Protein AF-A0A838JYM8-F1 (afdb_monomer_lite)

Radius of gyration: 18.91 Å; chains: 1; bounding box: 60×29×49 Å

Sequence (92 aa):
MTTAQARQILGVPSSCDRAVVEAAFRRRARHSHPDHGGSVEQFRQVVEARQALSASSSPPLIVIHQPPWWRLILAALSARLRMQRAATPRVH

pLDDT: mean 70.02, std 18.32, range [37.5, 92.94]

Foldseek 3Di:
DALVVLCVLLVHDPPDDLVSLVVSLVVQLVCQDVVNVHDPVSNVSSVVSNVNNCVVPPDDPDPPPPVDPCVVVVVVVVPPPPPDPPDDDDDD

Structure (mmCIF, N/CA/C/O backbone):
data_AF-A0A838JYM8-F1
#
_entry.id   AF-A0A838JYM8-F1
#
loop_
_atom_site.group_PDB
_atom_site.id
_atom_site.type_symbol
_atom_site.label_atom_id
_atom_site.label_alt_id
_atom_site.label_comp_id
_atom_site.label_asym_id
_atom_site.label_entity_id
_atom_site.label_seq_id
_atom_site.pdbx_PDB_ins_code
_atom_site.Cartn_x
_atom_site.Cartn_y
_atom_site.Cartn_z
_atom_site.occupancy
_atom_site.B_iso_or_equiv
_atom_site.auth_seq_id
_atom_site.auth_comp_id
_atom_site.auth_asym_id
_atom_site.auth_atom_id
_atom_site.pdbx_PDB_model_num
ATOM 1 N N . MET A 1 1 ? -1.388 12.073 4.753 1.00 76.06 1 MET A N 1
ATOM 2 C CA . MET A 1 1 ? -2.568 11.541 4.036 1.00 76.06 1 MET A CA 1
ATOM 3 C C . MET A 1 1 ? -3.625 11.117 5.044 1.00 76.06 1 MET A C 1
ATOM 5 O O . MET A 1 1 ? -3.266 10.486 6.030 1.00 76.06 1 MET A O 1
ATOM 9 N N . THR A 1 2 ? -4.897 11.466 4.824 1.00 91.19 2 THR A N 1
ATOM 10 C CA . THR A 1 2 ? -6.005 11.029 5.695 1.00 91.19 2 THR A CA 1
ATOM 11 C C . THR A 1 2 ? -6.451 9.598 5.374 1.00 91.19 2 THR A C 1
ATOM 13 O O . THR A 1 2 ? -6.207 9.090 4.279 1.00 91.19 2 THR A O 1
ATOM 16 N N . THR A 1 3 ? -7.145 8.933 6.303 1.00 89.00 3 THR A N 1
ATOM 17 C CA . THR A 1 3 ? -7.705 7.587 6.070 1.00 89.0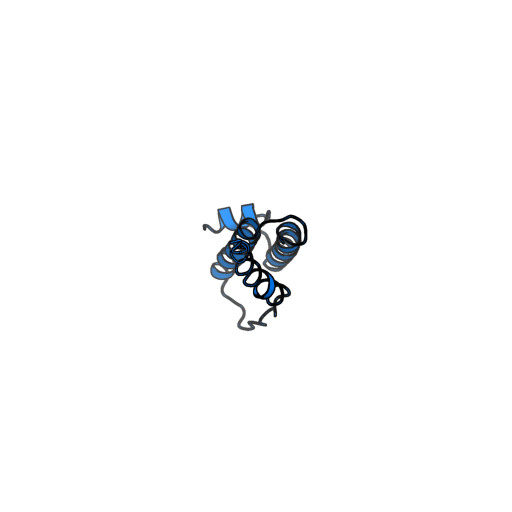0 3 THR A CA 1
ATOM 18 C C . THR A 1 3 ? -8.770 7.580 4.970 1.00 89.00 3 THR A C 1
ATOM 20 O O . THR A 1 3 ? -8.883 6.600 4.239 1.00 89.00 3 THR A O 1
ATOM 23 N N . ALA A 1 4 ? -9.533 8.663 4.800 1.00 88.81 4 ALA A N 1
ATOM 24 C CA . ALA A 1 4 ? -10.484 8.804 3.696 1.00 88.81 4 ALA A CA 1
ATOM 25 C C . ALA A 1 4 ? -9.769 8.881 2.334 1.00 88.81 4 ALA A C 1
ATOM 27 O O . ALA A 1 4 ? -10.101 8.122 1.424 1.00 88.81 4 ALA A O 1
ATOM 28 N N . GLN A 1 5 ? -8.725 9.711 2.225 1.00 90.94 5 GLN A N 1
ATOM 29 C CA . GLN A 1 5 ? -7.901 9.802 1.013 1.00 90.94 5 GLN A CA 1
ATOM 30 C C . GLN A 1 5 ? -7.213 8.473 0.697 1.00 90.94 5 GLN A C 1
ATOM 32 O O . GLN A 1 5 ? -7.229 8.021 -0.444 1.00 90.94 5 GLN A O 1
ATOM 37 N N . ALA A 1 6 ? -6.668 7.797 1.708 1.00 90.75 6 ALA A N 1
ATOM 38 C CA . ALA A 1 6 ? -6.033 6.496 1.535 1.00 90.75 6 ALA A CA 1
ATOM 39 C C . ALA A 1 6 ? -6.997 5.442 0.963 1.00 90.75 6 ALA A C 1
ATOM 41 O O . ALA A 1 6 ? -6.630 4.670 0.076 1.00 90.75 6 ALA A O 1
ATOM 42 N N . ARG A 1 7 ? -8.256 5.441 1.418 1.00 91.12 7 ARG A N 1
ATOM 43 C CA . ARG A 1 7 ? -9.306 4.566 0.878 1.00 91.12 7 ARG A CA 1
ATOM 44 C C . ARG A 1 7 ? -9.650 4.884 -0.568 1.00 91.12 7 ARG A C 1
ATOM 46 O O . ARG A 1 7 ? -9.795 3.958 -1.358 1.00 91.12 7 ARG A O 1
ATOM 53 N N . GLN A 1 8 ? -9.717 6.162 -0.939 1.00 92.94 8 GLN A N 1
ATOM 54 C CA . GLN A 1 8 ? -9.926 6.570 -2.332 1.00 92.94 8 GLN A CA 1
ATOM 55 C C . GLN A 1 8 ? -8.756 6.138 -3.222 1.00 92.94 8 GLN A C 1
ATOM 57 O O . GLN A 1 8 ? -8.974 5.532 -4.274 1.00 92.94 8 GLN A O 1
ATOM 62 N N . ILE A 1 9 ? -7.517 6.360 -2.766 1.00 91.25 9 ILE A N 1
ATOM 63 C CA . ILE A 1 9 ? -6.309 5.941 -3.484 1.00 91.25 9 ILE A CA 1
ATOM 64 C C . ILE A 1 9 ? -6.275 4.433 -3.652 1.00 91.25 9 ILE A C 1
ATOM 66 O O . ILE A 1 9 ? -5.880 3.994 -4.718 1.00 91.25 9 ILE A O 1
ATOM 70 N N . LEU A 1 10 ? -6.704 3.640 -2.667 1.00 89.25 10 LEU A N 1
ATOM 71 C CA . LEU A 1 10 ? -6.800 2.181 -2.782 1.00 89.25 10 LEU A CA 1
ATOM 72 C C . LEU A 1 10 ? -8.113 1.692 -3.403 1.00 89.25 10 LEU A C 1
ATOM 74 O O . LEU A 1 10 ? -8.210 0.513 -3.746 1.00 89.25 10 LEU A O 1
ATOM 78 N N . GLY A 1 11 ? -9.073 2.589 -3.647 1.00 92.31 11 GLY A N 1
ATOM 79 C CA . GLY A 1 11 ? -10.409 2.314 -4.182 1.00 92.31 11 GLY A CA 1
ATOM 80 C C . GLY A 1 11 ? -11.157 1.263 -3.376 1.00 92.31 11 GLY A C 1
ATOM 81 O O . GLY A 1 11 ? -11.684 0.315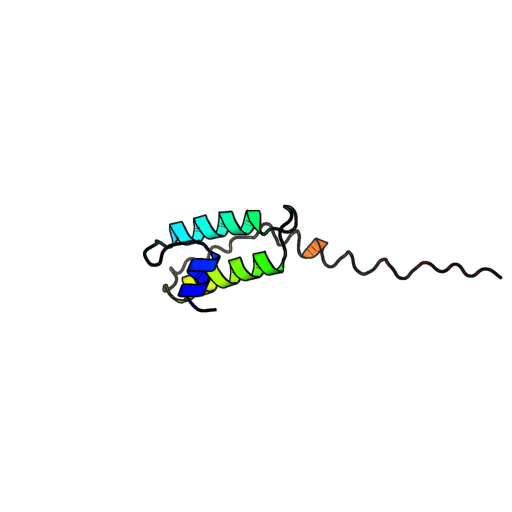 -3.953 1.00 92.31 11 GLY A O 1
ATOM 82 N N . VAL A 1 12 ? -11.133 1.405 -2.055 1.00 91.75 12 VAL A N 1
ATOM 83 C CA . VAL A 1 12 ? -11.827 0.523 -1.117 1.00 91.75 12 VAL A CA 1
ATOM 84 C C . VAL A 1 12 ? -12.857 1.318 -0.309 1.00 91.75 12 VAL A C 1
ATOM 86 O O . VAL A 1 12 ? -12.624 2.497 -0.031 1.00 91.75 12 VAL A O 1
ATOM 89 N N . PRO A 1 13 ? -13.999 0.716 0.066 1.00 88.75 13 PRO A N 1
ATOM 90 C CA . PRO A 1 13 ? -15.010 1.405 0.862 1.00 88.75 13 PRO A CA 1
ATOM 91 C C . PRO A 1 13 ? -14.556 1.617 2.316 1.00 88.75 13 PRO A C 1
ATOM 93 O O . PRO A 1 13 ? -13.603 1.004 2.793 1.00 88.75 13 PRO A O 1
ATOM 96 N N . SER A 1 14 ? -15.243 2.495 3.050 1.00 85.69 14 SER A N 1
ATOM 97 C CA . SER A 1 14 ? -14.940 2.782 4.463 1.00 85.69 14 SER A CA 1
ATOM 98 C C . SER A 1 14 ? -15.125 1.590 5.396 1.00 85.69 14 SER A C 1
ATOM 100 O O . SER A 1 14 ? -14.382 1.479 6.372 1.00 85.69 14 SER A O 1
ATOM 102 N N . SER A 1 15 ? -16.057 0.701 5.055 1.00 84.25 15 SER A N 1
ATOM 103 C CA . SER A 1 15 ? -16.438 -0.501 5.796 1.00 84.25 15 SER A CA 1
ATOM 104 C C . SER A 1 15 ? -15.638 -1.757 5.431 1.00 84.25 15 SER A C 1
ATOM 106 O O . SER A 1 15 ? -15.978 -2.837 5.900 1.00 84.25 15 SER A O 1
ATOM 108 N N . CYS A 1 16 ? -14.615 -1.667 4.571 1.00 81.81 16 CYS A N 1
ATOM 109 C CA . CYS A 1 16 ? -13.899 -2.861 4.130 1.00 81.81 16 CYS A CA 1
ATOM 110 C C . CYS A 1 16 ? -12.941 -3.417 5.190 1.00 81.81 16 CYS A C 1
ATOM 112 O O . CYS A 1 16 ? -12.218 -2.670 5.853 1.00 81.81 16 CYS A O 1
ATOM 114 N N . ASP A 1 17 ? -12.837 -4.743 5.235 1.00 84.38 17 ASP A N 1
ATOM 115 C CA . ASP A 1 17 ? -11.853 -5.427 6.064 1.00 84.38 17 ASP A CA 1
ATOM 116 C C . ASP A 1 17 ? -10.418 -5.230 5.578 1.00 84.38 17 ASP A C 1
ATOM 118 O O . ASP A 1 17 ? -10.132 -4.986 4.400 1.00 84.38 17 ASP A O 1
ATOM 122 N N . ARG A 1 18 ? -9.471 -5.452 6.493 1.00 83.00 18 ARG A N 1
ATOM 123 C CA . ARG A 1 18 ? -8.032 -5.401 6.209 1.00 83.00 18 ARG A CA 1
ATOM 124 C C . ARG A 1 18 ? -7.624 -6.309 5.044 1.00 83.00 18 ARG A C 1
ATOM 126 O O . ARG A 1 18 ? -6.769 -5.930 4.248 1.00 83.00 18 ARG A O 1
ATOM 133 N N . ALA A 1 19 ? -8.251 -7.476 4.900 1.00 83.75 19 ALA A N 1
ATOM 134 C CA . ALA A 1 19 ? -7.988 -8.386 3.785 1.00 83.75 19 ALA A CA 1
ATOM 135 C C . ALA A 1 19 ? -8.311 -7.745 2.421 1.00 83.75 19 ALA A C 1
ATOM 137 O O . ALA A 1 19 ? -7.554 -7.904 1.459 1.00 83.75 19 ALA A O 1
ATOM 138 N N . VAL A 1 20 ? -9.394 -6.965 2.352 1.00 87.75 20 VAL A N 1
ATOM 139 C CA . VAL A 1 20 ? -9.800 -6.224 1.150 1.00 87.75 20 VAL A CA 1
ATOM 140 C C . VAL A 1 20 ? -8.808 -5.100 0.857 1.00 87.75 20 VAL A C 1
ATOM 142 O O . VAL A 1 20 ? -8.413 -4.923 -0.296 1.00 87.75 20 VAL A O 1
ATOM 145 N N . VAL A 1 21 ? -8.337 -4.395 1.892 1.00 87.50 21 VAL A N 1
ATOM 146 C CA . VAL A 1 21 ? -7.285 -3.371 1.769 1.00 87.50 21 VAL A CA 1
ATOM 147 C C . VAL A 1 21 ? -6.003 -3.965 1.178 1.00 87.50 21 VAL A C 1
ATOM 149 O O . VAL A 1 21 ? -5.453 -3.412 0.227 1.00 87.50 21 VAL A O 1
ATOM 152 N N . GLU A 1 22 ? -5.546 -5.117 1.675 1.00 84.31 22 GLU A N 1
ATOM 153 C CA . GLU A 1 22 ? -4.334 -5.783 1.174 1.00 84.31 22 GLU A CA 1
ATOM 154 C C . GLU A 1 22 ? -4.509 -6.333 -0.252 1.00 84.31 22 GLU A C 1
ATOM 156 O O . GLU A 1 22 ? -3.590 -6.287 -1.074 1.00 84.31 22 GLU A O 1
ATOM 161 N N . ALA A 1 23 ? -5.694 -6.844 -0.597 1.00 85.50 23 ALA A N 1
ATOM 162 C CA . ALA A 1 23 ? -6.002 -7.256 -1.966 1.00 85.50 23 ALA A CA 1
ATOM 163 C C . ALA A 1 23 ? -5.988 -6.061 -2.936 1.00 85.50 23 ALA A C 1
ATOM 165 O O . ALA A 1 23 ? -5.391 -6.138 -4.015 1.00 85.50 23 ALA A O 1
ATOM 166 N N . ALA A 1 24 ? -6.593 -4.941 -2.536 1.00 88.75 24 AL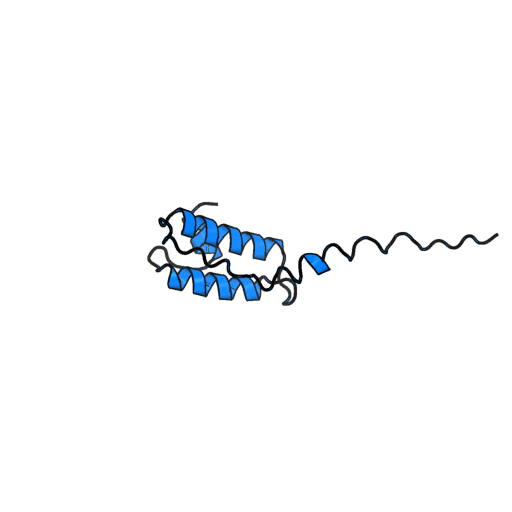A A N 1
ATOM 167 C CA . ALA A 1 24 ? -6.623 -3.714 -3.321 1.00 88.75 24 ALA A CA 1
ATOM 168 C C . ALA A 1 24 ? -5.229 -3.092 -3.480 1.00 88.75 24 ALA A C 1
ATOM 170 O O . ALA A 1 24 ? -4.871 -2.685 -4.588 1.00 88.75 24 ALA A O 1
ATOM 171 N N . PHE A 1 25 ? -4.424 -3.095 -2.413 1.00 85.12 25 PHE A N 1
ATOM 172 C CA . PHE A 1 25 ? -3.021 -2.691 -2.444 1.00 85.12 25 PHE A CA 1
ATOM 173 C C . PHE A 1 25 ? -2.235 -3.510 -3.466 1.00 85.12 25 PHE A C 1
ATOM 175 O O . PHE A 1 25 ? -1.640 -2.929 -4.366 1.00 85.12 25 PHE A O 1
ATOM 182 N N . ARG A 1 26 ? -2.295 -4.849 -3.409 1.00 85.12 26 ARG A N 1
ATOM 183 C CA . ARG A 1 26 ? -1.583 -5.719 -4.363 1.00 85.12 26 ARG A CA 1
ATOM 184 C C . ARG A 1 26 ? -1.988 -5.458 -5.811 1.00 85.12 26 ARG A C 1
ATOM 186 O O . ARG A 1 26 ? -1.134 -5.442 -6.692 1.00 85.12 26 ARG A O 1
ATOM 193 N N . ARG A 1 27 ? -3.281 -5.241 -6.073 1.00 86.19 27 ARG A N 1
ATOM 194 C CA . ARG A 1 27 ? -3.771 -4.919 -7.420 1.00 86.19 27 ARG A CA 1
ATOM 195 C C . ARG A 1 27 ? -3.201 -3.593 -7.919 1.00 86.19 27 ARG A C 1
ATOM 197 O O . ARG A 1 27 ? -2.680 -3.542 -9.026 1.00 86.19 27 ARG A O 1
ATOM 204 N N . ARG A 1 28 ? -3.270 -2.542 -7.100 1.00 86.44 28 ARG A N 1
ATOM 205 C CA . ARG A 1 28 ? -2.773 -1.213 -7.473 1.00 86.44 28 ARG A CA 1
ATOM 206 C C . ARG A 1 28 ? -1.262 -1.149 -7.583 1.00 86.44 28 ARG A C 1
ATOM 208 O O . ARG A 1 28 ? -0.783 -0.576 -8.544 1.00 86.44 28 ARG A O 1
ATOM 215 N N . ALA A 1 29 ? -0.544 -1.792 -6.670 1.00 82.38 29 ALA A N 1
ATOM 216 C CA . ALA A 1 29 ? 0.908 -1.895 -6.691 1.00 82.38 29 ALA A CA 1
ATOM 217 C C . ALA A 1 29 ? 1.427 -2.507 -8.001 1.00 82.38 29 ALA A C 1
ATOM 219 O O . ALA A 1 29 ? 2.432 -2.047 -8.525 1.00 82.38 29 ALA A O 1
ATOM 220 N N . ARG A 1 30 ? 0.728 -3.509 -8.554 1.00 82.44 30 ARG A N 1
ATOM 221 C CA . ARG A 1 30 ? 1.067 -4.083 -9.866 1.00 82.44 30 ARG A CA 1
ATOM 222 C C . ARG A 1 30 ? 0.821 -3.108 -11.017 1.00 82.44 30 ARG A C 1
ATOM 224 O O . ARG A 1 30 ? 1.638 -3.040 -11.921 1.00 82.44 30 ARG A O 1
ATOM 231 N N . HIS A 1 31 ? -0.281 -2.357 -10.983 1.00 82.00 31 HIS A N 1
ATOM 232 C CA . HIS A 1 31 ? -0.612 -1.391 -12.039 1.00 82.00 31 HIS A CA 1
ATOM 233 C C . HIS A 1 31 ? 0.257 -0.131 -11.999 1.00 82.00 31 HIS A C 1
ATOM 235 O O . HIS A 1 31 ? 0.565 0.426 -13.043 1.00 82.00 31 HIS A O 1
ATOM 241 N N . SER A 1 32 ? 0.650 0.331 -10.811 1.00 80.44 32 SER A N 1
ATOM 242 C CA . SER A 1 32 ? 1.512 1.505 -10.656 1.00 80.44 32 SER A CA 1
ATOM 243 C C . SER A 1 32 ? 2.999 1.179 -10.764 1.00 80.44 32 SER A C 1
ATOM 245 O O . SER A 1 32 ? 3.827 2.081 -10.666 1.00 80.44 32 SER A O 1
ATOM 247 N N . HIS A 1 33 ? 3.359 -0.090 -10.969 1.00 73.38 33 HIS A N 1
ATOM 248 C CA . HIS A 1 33 ? 4.750 -0.488 -11.096 1.00 73.38 33 HIS A CA 1
ATOM 249 C C . HIS A 1 33 ? 5.372 0.095 -12.382 1.00 73.38 33 HIS A C 1
ATOM 251 O O . HIS A 1 33 ? 4.794 -0.090 -13.457 1.00 73.38 33 HIS A O 1
ATOM 257 N N . PRO A 1 34 ? 6.552 0.744 -12.320 1.00 75.81 34 PRO A N 1
ATOM 258 C CA . PRO A 1 34 ? 7.190 1.346 -13.494 1.00 75.81 34 PRO A CA 1
ATOM 259 C C . PRO A 1 34 ? 7.489 0.346 -14.617 1.00 75.81 34 PRO A C 1
ATOM 261 O O . PRO A 1 34 ? 7.294 0.670 -15.784 1.00 75.81 34 PRO A O 1
ATOM 264 N N . ASP A 1 35 ? 7.845 -0.896 -14.284 1.00 77.56 35 ASP A N 1
ATOM 265 C CA . ASP A 1 35 ? 8.060 -1.962 -15.281 1.00 77.56 35 ASP A CA 1
ATOM 266 C C . ASP A 1 35 ? 6.806 -2.315 -16.099 1.00 77.56 35 ASP A C 1
ATOM 268 O O . ASP A 1 35 ? 6.919 -2.877 -17.185 1.00 77.56 35 ASP A O 1
ATOM 272 N N . HIS A 1 36 ? 5.610 -1.987 -15.603 1.00 71.88 36 HIS A N 1
ATOM 273 C CA . HIS A 1 36 ? 4.345 -2.187 -16.314 1.00 71.88 36 HIS A CA 1
ATOM 274 C C . HIS A 1 36 ? 3.762 -0.873 -16.857 1.00 71.88 36 HIS A C 1
ATOM 276 O O . HIS A 1 36 ? 2.591 -0.826 -17.226 1.00 71.88 36 HIS A O 1
ATOM 282 N N . GLY A 1 37 ? 4.573 0.190 -16.918 1.00 68.75 37 GLY A N 1
ATOM 283 C CA . GLY A 1 37 ? 4.166 1.506 -17.416 1.00 68.75 37 GLY A CA 1
ATOM 284 C C . GLY A 1 37 ? 3.563 2.437 -16.359 1.00 68.75 37 GLY A C 1
ATOM 285 O O . GLY A 1 37 ? 3.022 3.481 -16.714 1.00 68.75 37 GLY A O 1
ATOM 286 N N . GLY A 1 38 ? 3.640 2.082 -15.074 1.00 77.75 38 GLY A N 1
ATOM 287 C CA . GLY A 1 38 ? 3.284 2.975 -13.970 1.00 77.75 38 GLY A CA 1
ATOM 288 C C . GLY A 1 38 ? 4.392 3.976 -13.620 1.00 77.75 38 GLY A C 1
ATOM 289 O O . GLY A 1 38 ? 5.417 4.063 -14.295 1.00 77.75 38 GLY A O 1
ATOM 290 N N . SER A 1 39 ? 4.210 4.738 -12.539 1.00 79.56 39 SER A N 1
ATOM 291 C CA . SER A 1 39 ? 5.244 5.646 -12.026 1.00 79.56 39 SER A CA 1
ATOM 292 C C . SER A 1 39 ? 5.614 5.365 -10.575 1.00 79.56 39 SER A C 1
ATOM 294 O O . SER A 1 39 ? 4.809 4.888 -9.769 1.00 79.56 39 SER A O 1
ATOM 296 N N . VAL A 1 40 ? 6.851 5.720 -10.222 1.00 76.94 40 VAL A N 1
ATOM 297 C CA . VAL A 1 40 ? 7.361 5.613 -8.849 1.00 76.94 40 VAL A CA 1
ATOM 298 C C . VAL A 1 40 ? 6.493 6.437 -7.892 1.00 76.94 40 VAL A C 1
ATOM 300 O O . VAL A 1 40 ? 6.200 5.992 -6.783 1.00 76.94 40 VAL A O 1
ATOM 303 N N . GLU A 1 41 ? 6.010 7.597 -8.332 1.00 80.50 41 GLU A N 1
ATOM 304 C CA . GLU A 1 41 ? 5.133 8.487 -7.570 1.00 80.50 41 GLU A CA 1
ATOM 305 C C . GLU A 1 41 ? 3.765 7.845 -7.310 1.00 80.50 41 GLU A C 1
ATOM 307 O O . GLU A 1 41 ? 3.285 7.857 -6.175 1.00 80.50 41 GLU A O 1
ATOM 312 N N . GLN A 1 42 ? 3.155 7.227 -8.327 1.00 81.12 42 GLN A N 1
ATOM 313 C CA . GLN A 1 42 ? 1.891 6.499 -8.174 1.00 81.12 42 GLN A CA 1
ATOM 314 C C . GLN A 1 42 ? 2.054 5.303 -7.232 1.00 81.12 42 GLN A C 1
ATOM 316 O O . GLN A 1 42 ? 1.194 5.041 -6.389 1.00 81.12 42 GLN A O 1
ATOM 321 N N . PHE A 1 43 ? 3.171 4.582 -7.333 1.00 78.00 43 PHE A N 1
ATOM 322 C CA . PHE A 1 43 ? 3.477 3.486 -6.422 1.00 78.00 43 PHE A CA 1
ATOM 323 C C . PHE A 1 43 ? 3.654 3.978 -4.983 1.00 78.00 43 PHE A C 1
ATOM 325 O O . PHE A 1 43 ? 3.074 3.408 -4.055 1.00 78.00 43 PHE A O 1
ATOM 332 N N . ARG A 1 44 ? 4.382 5.082 -4.792 1.00 83.25 44 ARG A N 1
ATOM 333 C CA . ARG A 1 44 ? 4.573 5.711 -3.484 1.00 83.25 44 ARG A CA 1
ATOM 334 C C . ARG A 1 44 ? 3.238 6.084 -2.839 1.00 83.25 44 ARG A C 1
ATOM 336 O O . ARG A 1 44 ? 3.015 5.735 -1.683 1.00 83.25 44 ARG A O 1
ATOM 343 N N . GLN A 1 45 ? 2.326 6.702 -3.590 1.00 87.19 45 GLN A N 1
ATOM 344 C CA . GLN A 1 45 ? 0.986 7.049 -3.103 1.00 87.19 45 GLN A CA 1
ATOM 345 C C . GLN A 1 45 ? 0.194 5.815 -2.638 1.00 87.19 45 GLN A C 1
ATOM 347 O O . GLN A 1 45 ? -0.462 5.847 -1.597 1.00 87.19 45 GLN A O 1
ATOM 352 N N . VAL A 1 46 ? 0.288 4.701 -3.370 1.00 87.50 46 VAL A N 1
ATOM 353 C CA . VAL A 1 46 ? -0.368 3.428 -3.017 1.00 87.50 46 VAL A CA 1
ATOM 354 C C . VAL A 1 46 ? 0.210 2.831 -1.724 1.00 87.50 46 VAL A C 1
ATOM 356 O O . VAL A 1 46 ? -0.543 2.324 -0.887 1.00 87.50 46 VAL A O 1
ATOM 359 N N . VAL A 1 47 ? 1.528 2.918 -1.523 1.00 84.81 47 VAL A N 1
ATOM 360 C CA . VAL A 1 47 ? 2.202 2.459 -0.294 1.00 84.81 47 VAL A CA 1
ATOM 361 C C . VAL A 1 47 ? 1.823 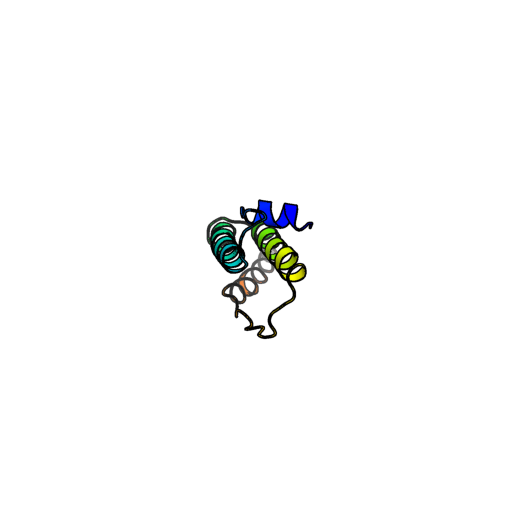3.322 0.907 1.00 84.81 47 VAL A C 1
ATOM 363 O O . VAL A 1 47 ? 1.439 2.783 1.949 1.00 84.81 47 VAL A O 1
ATOM 366 N N . GLU A 1 48 ? 1.876 4.646 0.762 1.00 85.06 48 GLU A N 1
ATOM 367 C CA . GLU A 1 48 ? 1.481 5.584 1.818 1.00 85.06 48 GLU A CA 1
ATOM 368 C C . GLU A 1 48 ? 0.009 5.370 2.214 1.00 85.06 48 GLU A C 1
ATOM 370 O O . GLU A 1 48 ? -0.340 5.441 3.395 1.00 85.06 48 GLU A O 1
ATOM 375 N N . ALA A 1 49 ? -0.861 5.037 1.253 1.00 88.38 49 ALA A N 1
ATOM 376 C CA . ALA A 1 49 ? -2.280 4.803 1.509 1.00 88.38 49 ALA A CA 1
ATOM 377 C C . ALA A 1 49 ? -2.492 3.553 2.370 1.00 88.38 49 ALA A C 1
ATOM 379 O O . ALA A 1 49 ? -3.223 3.588 3.361 1.00 88.38 49 ALA A O 1
ATOM 380 N N . ARG A 1 50 ? -1.790 2.457 2.057 1.00 86.88 50 ARG A N 1
ATOM 381 C CA . ARG A 1 50 ? -1.817 1.242 2.884 1.00 86.88 50 ARG A CA 1
ATOM 382 C C . ARG A 1 50 ? -1.353 1.534 4.314 1.00 86.88 50 ARG A C 1
ATOM 384 O O . ARG A 1 50 ? -1.979 1.069 5.266 1.00 86.88 50 ARG A O 1
ATOM 391 N N . GLN A 1 51 ? -0.268 2.291 4.470 1.00 85.75 51 GLN A N 1
ATOM 392 C CA . GLN A 1 51 ? 0.284 2.624 5.786 1.00 85.75 51 GLN A CA 1
ATOM 393 C C . GLN A 1 51 ? -0.695 3.447 6.627 1.00 85.75 51 GLN A C 1
ATOM 395 O O . GLN A 1 51 ? -0.915 3.109 7.788 1.00 85.75 51 GLN A O 1
ATOM 400 N N . ALA A 1 52 ? -1.346 4.454 6.038 1.00 87.31 52 ALA A N 1
ATOM 401 C CA . ALA A 1 52 ? -2.341 5.268 6.734 1.00 87.31 52 ALA A CA 1
ATOM 402 C C . ALA A 1 52 ? -3.525 4.433 7.263 1.00 87.31 52 ALA A C 1
ATOM 404 O O . ALA A 1 52 ? -4.000 4.669 8.373 1.00 87.31 52 ALA A O 1
ATOM 405 N N . LEU A 1 53 ? -3.974 3.420 6.512 1.00 86.00 53 LEU A N 1
ATOM 406 C CA . LEU A 1 53 ? -5.045 2.517 6.958 1.00 86.00 53 LEU A CA 1
ATOM 407 C C . LEU A 1 53 ? -4.569 1.522 8.019 1.00 86.00 53 LEU A C 1
ATOM 409 O O . LEU A 1 53 ? -5.289 1.264 8.984 1.00 86.00 53 LEU A O 1
ATOM 413 N N . SER A 1 54 ? -3.345 1.009 7.892 1.00 79.31 54 SER A N 1
ATOM 414 C CA . SER A 1 54 ? -2.779 0.090 8.883 1.00 79.31 54 SER A CA 1
ATOM 415 C C . SER A 1 54 ? -2.389 0.773 10.195 1.00 79.31 54 SER A C 1
ATOM 417 O O . SER A 1 54 ? -2.339 0.086 11.205 1.00 79.31 54 SER A O 1
ATOM 419 N N . ALA A 1 55 ? -2.107 2.079 10.207 1.00 73.56 55 ALA A N 1
ATOM 420 C CA . ALA A 1 55 ? -1.842 2.831 11.437 1.00 73.56 55 ALA A CA 1
ATOM 421 C C . ALA A 1 55 ? -3.128 3.096 12.241 1.00 73.56 55 ALA A C 1
ATOM 423 O O . ALA A 1 55 ? -3.093 3.147 13.465 1.00 73.56 55 ALA A O 1
ATOM 424 N N . SER A 1 56 ? -4.272 3.225 11.558 1.00 65.31 56 SER A N 1
ATOM 425 C CA . SER A 1 56 ? -5.579 3.423 12.203 1.00 65.31 56 SER A CA 1
ATOM 426 C C . SER A 1 56 ? -6.190 2.148 12.799 1.00 65.31 56 SER A C 1
ATOM 428 O O . SER A 1 56 ? -7.081 2.230 13.638 1.00 65.31 56 SER A O 1
ATOM 430 N N . SER A 1 57 ? -5.709 0.972 12.386 1.00 56.72 57 SER A N 1
ATOM 431 C CA . SER A 1 57 ? -6.125 -0.331 12.909 1.00 56.72 57 SER A CA 1
ATOM 432 C C . SER A 1 57 ? -4.954 -0.930 13.681 1.00 56.72 57 SER A C 1
ATOM 434 O O . SER A 1 57 ? -4.001 -1.387 13.055 1.00 56.72 57 SER A O 1
ATOM 436 N N . SER A 1 58 ? -5.025 -0.930 15.016 1.00 40.38 58 SER A N 1
ATOM 437 C CA . SER A 1 58 ? -4.004 -1.506 15.910 1.00 40.38 58 SER A CA 1
ATOM 438 C C . SER A 1 58 ? -3.405 -2.811 15.338 1.00 40.38 58 SER A C 1
ATOM 440 O O . SER A 1 58 ? -4.161 -3.675 14.872 1.00 40.38 58 SER A O 1
ATOM 442 N N . PRO A 1 59 ? -2.068 -2.948 15.262 1.00 43.84 59 PRO A N 1
ATOM 443 C CA . PRO A 1 59 ? -1.439 -4.039 14.527 1.00 43.84 59 PRO A CA 1
ATOM 444 C C . PRO A 1 59 ? -1.613 -5.382 15.260 1.00 43.84 59 PRO A C 1
ATOM 446 O O . PRO A 1 59 ? -1.368 -5.442 16.463 1.00 43.84 59 PRO A O 1
ATOM 449 N N . PRO A 1 60 ? -1.937 -6.498 14.574 1.00 41.69 60 PRO A N 1
ATOM 450 C CA . PRO A 1 60 ? -1.622 -7.808 15.122 1.00 41.69 60 PRO A CA 1
ATOM 451 C C . PRO A 1 60 ? -0.092 -7.958 15.143 1.00 41.69 60 PRO A C 1
ATOM 453 O O . PRO A 1 60 ? 0.586 -7.605 14.176 1.00 41.69 60 PRO A O 1
ATOM 456 N N . LEU A 1 61 ? 0.443 -8.469 16.254 1.00 40.19 61 LEU A N 1
ATOM 457 C CA . LEU A 1 61 ? 1.867 -8.538 16.626 1.00 40.19 61 LEU A CA 1
ATOM 458 C C . LEU A 1 61 ? 2.751 -9.455 15.747 1.00 40.19 61 LEU A C 1
ATOM 460 O O . LEU A 1 61 ? 3.808 -9.899 16.180 1.00 40.19 61 LEU A O 1
ATOM 464 N N . ILE A 1 62 ? 2.363 -9.742 14.505 1.00 37.50 62 ILE A N 1
ATOM 465 C CA . ILE A 1 62 ? 3.139 -10.570 13.575 1.00 37.50 62 ILE A CA 1
ATOM 466 C C . ILE A 1 62 ? 3.436 -9.735 12.327 1.00 37.50 62 ILE A C 1
ATOM 468 O O . ILE A 1 62 ? 2.697 -9.724 11.342 1.00 37.50 62 ILE A O 1
ATOM 472 N N . VAL A 1 63 ? 4.543 -8.992 12.381 1.00 43.81 63 VAL A N 1
ATOM 473 C CA . VAL A 1 63 ? 5.131 -8.335 11.210 1.00 43.81 63 VAL A CA 1
ATOM 474 C C . VAL A 1 63 ? 5.938 -9.387 10.453 1.00 43.81 63 VAL A C 1
ATOM 476 O O . VAL A 1 63 ? 7.147 -9.509 10.620 1.00 43.81 63 VAL A O 1
ATOM 479 N N . ILE A 1 64 ? 5.273 -10.166 9.597 1.00 40.59 64 ILE A N 1
ATOM 480 C CA . ILE A 1 64 ? 5.987 -10.826 8.501 1.00 40.59 64 ILE A CA 1
ATOM 481 C C . ILE A 1 64 ? 6.407 -9.697 7.563 1.00 40.59 64 ILE A C 1
ATOM 483 O O . ILE A 1 64 ? 5.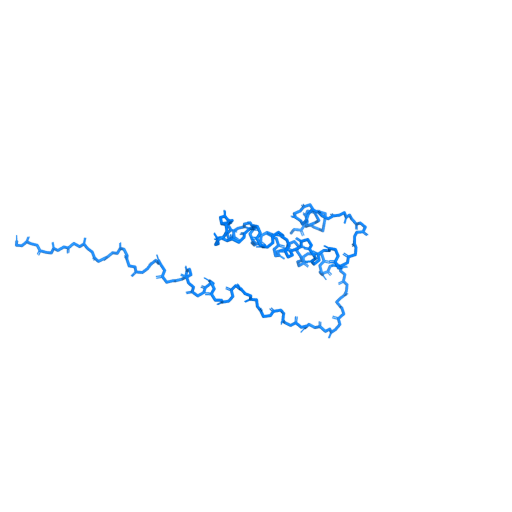573 -9.101 6.875 1.00 40.59 64 ILE A O 1
ATOM 487 N N . HIS A 1 65 ? 7.699 -9.371 7.582 1.00 42.38 65 HIS A N 1
ATOM 488 C CA . HIS A 1 65 ? 8.357 -8.594 6.542 1.00 42.38 65 HIS A CA 1
ATOM 489 C C . HIS A 1 65 ? 7.960 -9.221 5.204 1.00 42.38 65 HIS A C 1
ATOM 491 O O . HIS A 1 65 ? 8.482 -10.271 4.856 1.00 42.38 65 HIS A O 1
ATOM 497 N N . GLN A 1 66 ? 7.016 -8.625 4.469 1.00 48.50 66 GLN A N 1
ATOM 498 C CA . GLN A 1 66 ? 6.841 -8.941 3.056 1.00 48.50 66 GLN A CA 1
ATOM 499 C C . GLN A 1 66 ? 8.183 -8.586 2.407 1.00 48.50 66 GLN A C 1
ATOM 501 O O . GLN A 1 66 ? 8.501 -7.393 2.335 1.00 48.50 66 GLN A O 1
ATOM 506 N N . PRO A 1 67 ? 9.019 -9.569 2.025 1.00 44.25 67 PRO A N 1
ATOM 507 C CA . PRO A 1 67 ? 10.273 -9.278 1.364 1.00 44.25 67 PRO A CA 1
ATOM 508 C C . PRO A 1 67 ? 9.870 -8.844 -0.040 1.00 44.25 67 PRO A C 1
ATOM 510 O O . PRO A 1 67 ? 9.269 -9.625 -0.782 1.00 44.25 67 PRO A O 1
ATOM 513 N N . PRO A 1 68 ? 10.058 -7.574 -0.400 1.00 51.22 68 PRO A N 1
ATOM 514 C CA . PRO A 1 68 ? 9.292 -7.066 -1.499 1.00 51.22 68 PRO A CA 1
ATOM 515 C C . PRO A 1 68 ? 10.032 -7.344 -2.798 1.00 51.22 68 PRO A C 1
ATOM 517 O O . PRO A 1 68 ? 11.231 -7.081 -2.921 1.00 51.22 68 PRO A O 1
ATOM 520 N N . TRP A 1 69 ? 9.288 -7.765 -3.810 1.00 52.56 69 TRP A N 1
ATOM 521 C CA . TRP A 1 69 ? 9.732 -7.844 -5.201 1.00 52.56 69 TRP A CA 1
ATOM 522 C C . TRP A 1 69 ? 10.002 -6.454 -5.823 1.00 52.56 69 TRP A C 1
ATOM 524 O O . TRP A 1 69 ? 9.788 -6.248 -7.004 1.00 52.56 69 TRP A O 1
ATOM 534 N N . TRP A 1 70 ? 10.439 -5.473 -5.030 1.00 48.62 70 TRP A N 1
ATOM 535 C CA . TRP A 1 70 ? 10.924 -4.168 -5.486 1.00 48.62 70 TRP A CA 1
ATOM 536 C C . TRP A 1 70 ? 12.379 -3.913 -5.065 1.00 48.62 70 TRP A C 1
ATOM 538 O O . TRP A 1 70 ? 13.046 -3.071 -5.666 1.00 48.62 70 TRP A O 1
ATOM 548 N N . ARG A 1 71 ? 12.929 -4.663 -4.087 1.00 49.41 71 ARG A N 1
ATOM 549 C CA . ARG A 1 71 ? 14.348 -4.544 -3.674 1.00 49.41 71 ARG A CA 1
ATOM 550 C C . ARG A 1 71 ? 15.335 -4.913 -4.788 1.00 49.41 71 ARG A C 1
ATOM 552 O O . ARG A 1 71 ? 16.485 -4.501 -4.717 1.00 49.41 71 ARG A O 1
ATOM 559 N N . LEU A 1 72 ? 14.887 -5.611 -5.831 1.00 50.25 72 LEU A N 1
ATOM 560 C CA . LEU A 1 72 ? 15.687 -5.884 -7.030 1.00 50.25 72 LEU A CA 1
ATOM 561 C C . LEU A 1 72 ? 15.605 -4.766 -8.088 1.00 50.25 72 LEU A C 1
ATOM 563 O O . LEU A 1 72 ? 16.417 -4.746 -9.003 1.00 50.25 72 LEU A O 1
ATOM 567 N N . ILE A 1 73 ? 14.692 -3.796 -7.944 1.00 50.34 73 ILE A N 1
ATOM 568 C CA . ILE A 1 73 ? 14.438 -2.754 -8.958 1.00 50.34 73 ILE A CA 1
ATOM 569 C C . ILE A 1 73 ? 14.866 -1.361 -8.472 1.00 50.34 73 ILE A C 1
ATOM 571 O O . ILE A 1 73 ? 15.383 -0.574 -9.264 1.00 50.34 73 ILE A O 1
ATOM 575 N N . LEU A 1 74 ? 14.841 -1.074 -7.161 1.00 42.78 74 LEU A N 1
ATOM 576 C CA . LEU A 1 74 ? 15.527 0.124 -6.637 1.00 42.78 74 LEU A CA 1
ATOM 577 C C . LEU A 1 74 ? 17.069 0.030 -6.722 1.00 42.78 74 LEU A C 1
ATOM 579 O O . LEU A 1 74 ? 17.745 1.058 -6.769 1.00 42.78 74 LEU A O 1
ATOM 583 N N . ALA A 1 75 ? 17.625 -1.180 -6.858 1.00 46.97 75 ALA A N 1
ATOM 584 C CA . ALA A 1 75 ? 19.023 -1.376 -7.251 1.00 46.97 75 ALA A CA 1
ATOM 585 C C . ALA A 1 75 ? 19.273 -1.072 -8.747 1.00 46.97 75 ALA A C 1
ATOM 587 O O . ALA A 1 75 ? 20.377 -0.684 -9.119 1.00 46.97 75 ALA A O 1
ATOM 588 N N . ALA A 1 76 ? 18.254 -1.184 -9.608 1.00 42.38 76 ALA A N 1
ATOM 589 C CA . ALA A 1 76 ? 18.380 -0.963 -11.050 1.00 42.38 76 ALA A CA 1
ATOM 590 C C . ALA A 1 76 ? 18.170 0.509 -11.470 1.00 42.38 76 ALA A C 1
ATOM 592 O O . ALA A 1 76 ? 18.736 0.940 -12.476 1.00 42.38 76 ALA A O 1
ATOM 593 N N . LEU A 1 77 ? 17.440 1.320 -10.689 1.00 43.91 77 LEU A N 1
ATOM 594 C CA . LEU A 1 77 ? 17.215 2.744 -11.000 1.00 43.91 77 LEU A CA 1
ATOM 595 C C . LEU A 1 77 ? 18.206 3.729 -10.345 1.00 43.91 77 LEU A C 1
ATOM 597 O O . LEU A 1 77 ? 18.088 4.934 -10.546 1.00 43.91 77 LEU A O 1
ATOM 601 N N . SER A 1 78 ? 19.216 3.249 -9.614 1.00 42.44 78 SER A N 1
ATOM 602 C CA . SER A 1 78 ? 20.370 4.066 -9.183 1.00 42.44 78 SER A CA 1
ATOM 603 C C . SER A 1 78 ? 21.614 3.879 -10.071 1.00 42.44 78 SER A C 1
ATOM 605 O O . SER A 1 78 ? 22.599 4.600 -9.919 1.00 42.44 78 SER A O 1
ATOM 607 N N . ALA A 1 79 ? 21.555 2.983 -11.066 1.00 41.56 79 ALA A N 1
ATOM 608 C CA . ALA A 1 79 ? 22.668 2.690 -11.974 1.00 41.56 79 ALA A CA 1
ATOM 609 C C . ALA A 1 79 ? 22.586 3.388 -13.351 1.00 41.56 79 ALA A C 1
ATOM 611 O O . ALA A 1 79 ? 23.562 3.364 -14.098 1.00 41.56 79 ALA A O 1
ATOM 612 N N . ARG A 1 80 ? 21.476 4.061 -13.703 1.00 47.81 80 ARG A N 1
ATOM 613 C CA . ARG A 1 80 ? 21.281 4.653 -15.050 1.00 47.81 80 ARG A CA 1
ATOM 614 C C . ARG A 1 80 ? 21.441 6.177 -15.134 1.00 47.81 80 ARG A C 1
ATOM 616 O O . ARG A 1 80 ? 20.985 6.784 -16.095 1.00 47.81 80 ARG A O 1
ATOM 623 N N . LEU A 1 81 ? 22.132 6.799 -14.176 1.00 47.03 81 LEU A N 1
ATOM 624 C CA . LEU A 1 81 ? 22.507 8.223 -14.247 1.00 47.03 81 LEU A CA 1
ATOM 625 C C . LEU A 1 81 ? 24.012 8.479 -14.046 1.00 47.03 81 LEU A C 1
ATOM 627 O O . LEU A 1 81 ? 24.413 9.553 -13.609 1.00 47.03 81 LEU A O 1
ATOM 631 N N . ARG A 1 82 ? 24.866 7.497 -14.370 1.00 49.34 82 ARG A N 1
ATOM 632 C CA . ARG A 1 82 ? 26.334 7.643 -14.301 1.00 49.34 82 ARG A CA 1
ATOM 633 C C . ARG A 1 82 ? 27.061 7.359 -15.626 1.00 49.34 82 ARG A C 1
ATOM 635 O O . ARG A 1 82 ? 28.261 7.133 -15.610 1.00 49.34 82 ARG A O 1
ATOM 642 N N . MET A 1 83 ? 26.357 7.376 -16.765 1.00 45.88 83 MET A N 1
ATOM 643 C CA . MET A 1 83 ? 26.928 7.072 -18.094 1.00 45.88 83 MET A CA 1
ATOM 644 C C . MET A 1 83 ? 26.428 8.005 -19.220 1.00 45.88 83 MET A C 1
ATOM 646 O O . MET A 1 83 ? 26.151 7.548 -20.319 1.00 45.88 83 MET A O 1
ATOM 650 N N . GLN A 1 84 ? 26.283 9.315 -18.977 1.00 54.31 84 GLN A N 1
ATOM 651 C CA . GLN A 1 84 ? 26.030 10.296 -20.059 1.00 54.31 84 GLN A CA 1
ATOM 652 C C . GLN A 1 84 ? 26.868 11.589 -19.942 1.00 54.31 84 GLN A C 1
ATOM 654 O O . GLN A 1 84 ? 26.402 12.667 -20.289 1.00 54.31 84 GLN A O 1
ATOM 659 N N . ARG A 1 85 ? 28.123 11.511 -19.468 1.00 50.94 85 ARG A N 1
ATOM 660 C CA . ARG A 1 85 ? 29.113 12.612 -19.598 1.00 50.94 85 ARG A CA 1
ATOM 661 C C . ARG A 1 85 ? 30.536 12.118 -19.896 1.00 50.94 85 ARG A C 1
ATOM 663 O O . ARG A 1 85 ? 31.500 12.640 -19.354 1.00 50.94 85 ARG A O 1
ATOM 670 N N . ALA A 1 86 ? 30.675 11.114 -20.756 1.00 52.56 86 ALA A N 1
ATOM 671 C CA . ALA A 1 86 ? 31.972 10.736 -21.318 1.00 52.56 86 ALA A CA 1
ATOM 672 C C . ALA A 1 86 ? 31.837 10.566 -22.834 1.00 52.56 86 ALA A C 1
ATOM 674 O O . ALA A 1 86 ? 31.859 9.456 -23.351 1.00 52.56 86 ALA A O 1
ATOM 675 N N . ALA A 1 87 ? 31.619 11.678 -23.535 1.00 54.50 87 ALA A N 1
ATOM 676 C CA . ALA A 1 87 ? 31.715 11.735 -24.988 1.00 54.50 87 ALA A CA 1
ATOM 677 C C . ALA A 1 87 ? 31.997 13.175 -25.441 1.00 54.50 87 ALA A C 1
ATOM 679 O O . ALA A 1 87 ? 31.114 13.875 -25.922 1.00 54.50 87 ALA A O 1
ATOM 680 N N . THR A 1 88 ? 33.246 13.610 -25.292 1.00 60.28 88 THR A N 1
ATOM 681 C CA . THR A 1 88 ? 33.866 14.506 -26.273 1.00 60.28 88 THR A CA 1
ATOM 682 C C . THR A 1 88 ? 35.266 13.965 -26.570 1.00 60.28 88 THR A C 1
ATOM 684 O O . THR A 1 88 ? 36.119 13.952 -25.680 1.00 60.28 88 THR A O 1
ATOM 687 N N . PRO A 1 89 ? 35.524 13.445 -27.783 1.00 61.16 89 PRO A N 1
ATOM 688 C CA . PRO A 1 89 ? 36.880 13.149 -28.207 1.00 61.16 89 PRO A CA 1
ATOM 689 C C . PRO A 1 89 ? 37.626 14.463 -28.449 1.00 61.16 89 PRO A C 1
ATOM 691 O O . PRO A 1 89 ? 37.147 15.366 -29.134 1.00 61.16 89 PRO A O 1
ATOM 694 N N . ARG A 1 90 ? 38.817 14.549 -27.861 1.00 58.75 90 ARG A N 1
ATOM 695 C CA . ARG A 1 90 ? 39.849 15.522 -28.206 1.00 58.75 90 ARG A CA 1
ATOM 696 C C . ARG A 1 90 ? 40.303 15.220 -29.633 1.00 58.75 90 ARG A C 1
ATOM 698 O O . ARG A 1 90 ? 40.790 14.120 -29.881 1.00 58.75 90 ARG A O 1
ATOM 705 N N . VAL A 1 91 ? 40.156 16.176 -30.544 1.00 67.25 91 VAL A N 1
ATOM 706 C CA . VAL A 1 91 ? 40.780 16.123 -31.869 1.00 67.25 91 VAL A CA 1
ATOM 707 C C . VAL A 1 91 ? 41.539 17.431 -32.064 1.00 67.25 91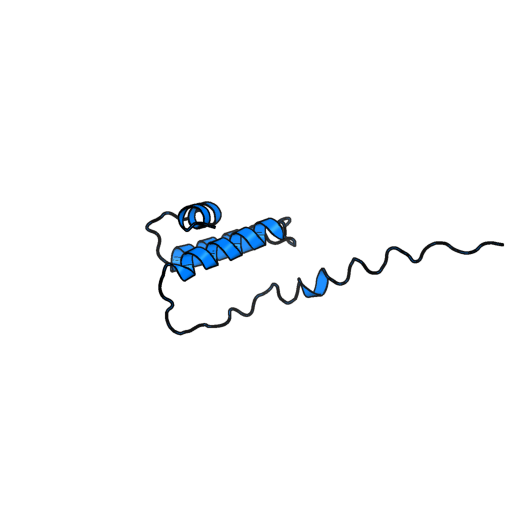 VAL A C 1
ATOM 709 O O . VAL A 1 91 ? 40.920 18.488 -32.044 1.00 67.25 91 VAL A O 1
ATOM 712 N N . HIS A 1 92 ? 42.864 17.266 -32.127 1.00 56.81 92 HIS A N 1
ATOM 713 C CA . HIS A 1 92 ? 43.953 18.152 -32.562 1.00 56.81 92 HIS A CA 1
ATOM 714 C C . HIS A 1 92 ? 43.852 19.663 -32.335 1.00 56.81 92 HIS A C 1
ATOM 716 O O . HIS A 1 92 ? 43.118 20.348 -33.074 1.00 56.81 92 HIS A O 1
#

Secondary structure (DSSP, 8-state):
--HHHHHHHHT--TT--HHHHHHHHHHHHHHS-GGGT--HHHHHHHHHHHHHHHHHS---S-------TTTTTTTTSSSTTSSSS-------